Protein AF-F3YX56-F1 (afdb_monomer_lite)

pLDDT: mean 76.36, std 11.73, range [42.34, 88.56]

Secondary structure (DSSP, 8-state):
-PPPPTTGGGSHHHHHHTT---HHHHHHHHHHHHSHHHHHHHHHHHHHHHHSSPPPTTB-TTSSBP----

Structure (mmCIF, N/CA/C/O backbone):
data_AF-F3YX56-F1
#
_entry.id   AF-F3YX56-F1
#
loop_
_atom_site.group_PDB
_atom_site.id
_atom_site.type_symbol
_atom_site.label_atom_id
_atom_site.label_alt_id
_atom_site.label_comp_id
_atom_site.label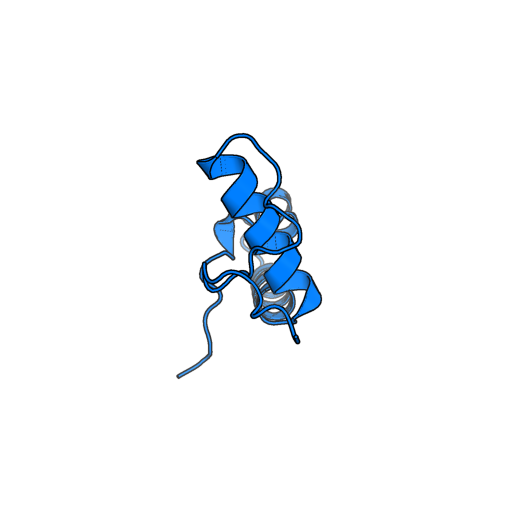_asym_id
_atom_site.label_entity_id
_atom_site.label_seq_id
_atom_site.pdbx_PDB_ins_code
_atom_site.Cartn_x
_atom_site.Cartn_y
_atom_site.Cartn_z
_atom_site.occupancy
_atom_site.B_iso_or_equiv
_atom_site.auth_seq_id
_atom_site.auth_comp_id
_atom_site.auth_asym_id
_atom_site.auth_atom_id
_atom_site.pdbx_PDB_model_num
ATOM 1 N N . MET A 1 1 ? -9.060 -15.004 -8.620 1.00 48.16 1 MET A N 1
ATOM 2 C CA . MET A 1 1 ? -8.844 -14.295 -7.341 1.00 48.16 1 MET A CA 1
ATOM 3 C C . MET A 1 1 ? -8.702 -12.822 -7.659 1.00 48.16 1 MET A C 1
ATOM 5 O O . MET A 1 1 ? -7.924 -12.496 -8.546 1.00 48.16 1 MET A O 1
ATOM 9 N N . ILE A 1 2 ? -9.503 -11.962 -7.030 1.00 57.44 2 ILE A N 1
ATOM 10 C CA . ILE A 1 2 ? -9.343 -10.510 -7.164 1.00 57.44 2 ILE A CA 1
ATOM 11 C C . ILE A 1 2 ? -8.056 -10.155 -6.406 1.00 57.44 2 ILE A C 1
ATOM 13 O O . ILE A 1 2 ? -7.911 -10.616 -5.275 1.00 57.44 2 ILE A O 1
ATOM 17 N N . PRO A 1 3 ? -7.095 -9.439 -7.011 1.00 67.94 3 PRO A N 1
ATOM 18 C CA . PRO A 1 3 ? -5.899 -9.030 -6.291 1.00 67.94 3 PRO A CA 1
ATOM 19 C C . PRO A 1 3 ? -6.312 -8.112 -5.137 1.00 67.94 3 PRO A C 1
ATOM 21 O O . PRO A 1 3 ? -7.017 -7.128 -5.349 1.00 67.94 3 PRO A O 1
ATOM 24 N N . GLU A 1 4 ? -5.896 -8.450 -3.919 1.00 78.12 4 GLU A N 1
ATOM 25 C CA . GLU A 1 4 ? -6.125 -7.632 -2.729 1.00 78.12 4 GLU A CA 1
ATOM 26 C C . GLU A 1 4 ? -4.841 -6.899 -2.346 1.00 78.12 4 GLU A C 1
ATOM 28 O O . GLU A 1 4 ? -3.738 -7.445 -2.414 1.00 78.12 4 GLU A O 1
ATOM 33 N N . CYS A 1 5 ? -4.982 -5.634 -1.955 1.00 81.88 5 CYS A N 1
ATOM 34 C CA . CYS A 1 5 ? -3.858 -4.811 -1.541 1.00 81.88 5 CYS A CA 1
ATOM 35 C C . CYS A 1 5 ? -3.612 -4.962 -0.028 1.00 81.88 5 CYS A C 1
ATOM 37 O O . CYS A 1 5 ? -4.471 -4.557 0.759 1.00 81.88 5 CYS A O 1
ATOM 39 N N . PRO A 1 6 ? -2.443 -5.461 0.416 1.00 84.69 6 PRO A N 1
ATOM 40 C CA . PRO A 1 6 ? -2.171 -5.695 1.836 1.00 84.69 6 PRO A CA 1
ATOM 41 C C . PRO A 1 6 ? -2.062 -4.395 2.646 1.00 84.69 6 PRO A C 1
ATOM 43 O O . PRO A 1 6 ? -2.301 -4.397 3.847 1.00 84.69 6 PRO A O 1
ATOM 46 N N . PHE A 1 7 ? -1.747 -3.271 1.994 1.00 84.19 7 PHE A N 1
ATOM 47 C CA . PHE A 1 7 ? -1.564 -1.963 2.636 1.00 84.19 7 PHE A CA 1
ATOM 48 C C . PHE A 1 7 ? -2.819 -1.084 2.590 1.00 84.19 7 PHE A C 1
ATOM 50 O O . PHE A 1 7 ? -2.737 0.119 2.842 1.00 84.19 7 PHE A O 1
ATOM 57 N N . LYS A 1 8 ? -3.982 -1.650 2.237 1.00 82.31 8 LYS A N 1
ATOM 58 C CA . LYS A 1 8 ? -5.242 -0.903 2.083 1.00 82.31 8 LYS A CA 1
ATOM 59 C C . LYS A 1 8 ? -5.554 -0.045 3.308 1.00 82.31 8 LYS A C 1
ATOM 61 O O . LYS A 1 8 ? -5.888 1.126 3.157 1.00 82.31 8 LYS A O 1
ATOM 66 N N . ASN A 1 9 ? -5.382 -0.609 4.503 1.00 81.00 9 ASN A N 1
ATOM 67 C CA . ASN A 1 9 ? -5.683 0.063 5.768 1.00 81.00 9 ASN A CA 1
ATOM 68 C C . ASN A 1 9 ? -4.722 1.221 6.093 1.00 81.00 9 ASN A C 1
ATOM 70 O O . ASN A 1 9 ? -5.054 2.111 6.876 1.00 81.00 9 ASN A O 1
ATOM 74 N N . ASP A 1 10 ? -3.552 1.237 5.457 1.00 82.81 10 ASP A N 1
ATOM 75 C CA . ASP A 1 10 ? -2.508 2.242 5.648 1.00 82.81 10 ASP A CA 1
ATOM 76 C C . ASP A 1 10 ? -2.530 3.343 4.590 1.00 82.81 10 ASP A C 1
ATOM 78 O O . ASP A 1 10 ? -1.838 4.356 4.728 1.00 82.81 10 ASP A O 1
ATOM 82 N N . CYS A 1 11 ? -3.329 3.180 3.533 1.00 81.50 11 CYS A N 1
ATOM 83 C CA . CYS A 1 11 ? -3.521 4.215 2.532 1.00 81.50 11 CYS A CA 1
ATOM 84 C C . CYS A 1 11 ? -4.055 5.498 3.180 1.00 81.50 11 CYS A C 1
ATOM 86 O O . CYS A 1 11 ? -5.036 5.474 3.925 1.00 81.50 11 CYS A O 1
ATOM 88 N N . ALA A 1 12 ? -3.485 6.650 2.811 1.00 73.31 12 ALA A N 1
ATOM 89 C CA . ALA A 1 12 ? -3.980 7.953 3.261 1.00 73.31 12 ALA A CA 1
ATOM 90 C C . ALA A 1 12 ? -5.478 8.134 2.951 1.00 73.31 12 ALA A C 1
ATOM 92 O O . ALA A 1 12 ? -6.229 8.624 3.789 1.00 73.31 12 ALA A O 1
ATOM 93 N N . PHE A 1 13 ? -5.926 7.656 1.785 1.00 69.81 13 PHE A N 1
ATOM 94 C CA . PHE A 1 13 ? -7.340 7.648 1.410 1.00 69.81 13 PHE A CA 1
ATOM 95 C C . PHE A 1 13 ? -8.200 6.760 2.321 1.00 69.81 13 PHE A C 1
ATOM 97 O O . PHE A 1 13 ? -9.287 7.176 2.701 1.00 69.81 13 PHE A O 1
ATOM 104 N N . TYR A 1 14 ? -7.728 5.581 2.738 1.00 70.44 14 TYR A N 1
ATOM 105 C CA . TYR A 1 14 ? -8.474 4.757 3.696 1.00 70.44 14 TYR A CA 1
ATOM 106 C C . TYR A 1 14 ? -8.520 5.397 5.082 1.00 70.44 14 TYR A C 1
ATOM 108 O O . TYR A 1 14 ? -9.545 5.359 5.745 1.00 70.44 14 TYR A O 1
ATOM 116 N N . ARG A 1 15 ? -7.452 6.055 5.532 1.00 68.06 15 ARG A N 1
ATOM 117 C CA . ARG A 1 15 ? -7.500 6.773 6.814 1.00 68.06 15 ARG A CA 1
ATOM 118 C C . ARG A 1 15 ? -8.485 7.942 6.809 1.00 68.06 15 ARG A C 1
ATOM 120 O O . ARG A 1 15 ? -9.111 8.199 7.828 1.00 68.06 15 ARG A O 1
ATOM 127 N N . LEU A 1 16 ? -8.616 8.640 5.682 1.00 70.62 16 LEU A N 1
ATOM 128 C CA . LEU A 1 16 ? -9.517 9.788 5.550 1.00 70.62 16 LEU A CA 1
ATOM 129 C C . LEU A 1 16 ? -10.975 9.379 5.295 1.00 70.62 16 LEU A C 1
ATOM 131 O O . LEU A 1 16 ? -11.882 10.067 5.749 1.00 70.62 16 LEU A O 1
ATOM 135 N N . PHE A 1 17 ? -11.201 8.268 4.588 1.00 66.62 17 PHE A N 1
ATOM 136 C CA . PHE A 1 17 ? -12.525 7.882 4.083 1.00 66.62 17 PHE A CA 1
ATOM 137 C C . PHE A 1 17 ? -12.955 6.456 4.462 1.00 66.62 17 PHE A C 1
ATOM 139 O O . PHE A 1 17 ? -14.045 6.034 4.109 1.00 66.62 17 PHE A O 1
ATOM 146 N N . GLY A 1 18 ? -12.138 5.686 5.177 1.00 60.44 18 GLY A N 1
ATOM 147 C CA . GLY A 1 18 ? -12.411 4.280 5.515 1.00 60.44 18 GLY A CA 1
ATOM 148 C C . GLY A 1 18 ? -13.486 4.091 6.584 1.00 60.44 18 GLY A C 1
ATOM 149 O O . GLY A 1 18 ? -14.032 3.000 6.706 1.00 60.44 18 GLY A O 1
ATOM 150 N N . ALA A 1 19 ? -13.819 5.153 7.323 1.00 65.81 19 ALA A N 1
ATOM 151 C CA . ALA A 1 19 ? -14.972 5.188 8.220 1.00 65.81 19 ALA A CA 1
ATOM 152 C C . ALA A 1 19 ? -16.293 5.497 7.486 1.00 65.81 19 ALA A C 1
ATOM 154 O O . ALA A 1 19 ? -17.360 5.309 8.065 1.00 65.81 19 ALA A O 1
ATOM 155 N N . GLU A 1 20 ? -16.244 5.963 6.229 1.00 67.12 20 GLU A N 1
ATOM 156 C CA . GLU A 1 20 ? -17.449 6.152 5.420 1.00 67.12 20 GLU A CA 1
ATOM 157 C C . GLU A 1 20 ? -17.920 4.787 4.889 1.00 67.12 20 GLU A C 1
ATOM 159 O O . GLU A 1 20 ? -17.207 4.142 4.116 1.00 67.12 20 GLU A O 1
ATOM 164 N N . PRO A 1 21 ? -19.144 4.345 5.222 1.00 61.22 21 PRO A N 1
ATOM 165 C CA . PRO A 1 21 ? -19.669 3.049 4.795 1.00 61.22 21 PRO A CA 1
ATOM 166 C C . PRO A 1 21 ? -20.085 3.021 3.313 1.00 61.22 21 PRO A C 1
ATOM 168 O O . PRO A 1 21 ? -20.716 2.065 2.869 1.00 61.22 21 PRO A O 1
ATOM 171 N N . ARG A 1 22 ? -19.781 4.065 2.530 1.00 75.38 22 ARG A N 1
ATOM 172 C CA . ARG A 1 22 ? -20.177 4.141 1.120 1.00 75.38 22 ARG A CA 1
ATOM 173 C C . ARG A 1 22 ? -19.333 3.184 0.285 1.00 75.38 22 ARG A C 1
ATOM 175 O O . ARG A 1 22 ? -18.128 3.382 0.126 1.00 75.38 22 ARG A O 1
ATOM 182 N N . ASP A 1 23 ? -19.992 2.224 -0.356 1.00 73.19 23 ASP A N 1
ATOM 183 C CA . ASP A 1 23 ? -19.354 1.236 -1.238 1.00 73.19 23 ASP A CA 1
ATOM 184 C C . ASP A 1 23 ? -18.483 1.870 -2.334 1.00 73.19 23 ASP A C 1
ATOM 186 O O . ASP A 1 23 ? -17.422 1.348 -2.673 1.00 73.19 23 ASP A O 1
ATOM 190 N N . VAL A 1 24 ? -18.884 3.040 -2.841 1.00 76.69 24 VAL A N 1
ATOM 191 C CA . VAL A 1 24 ? -18.132 3.800 -3.852 1.00 76.69 24 VAL A CA 1
ATOM 192 C C . VAL A 1 24 ? -16.751 4.218 -3.341 1.00 76.69 24 VAL A C 1
ATOM 194 O O . VAL A 1 24 ? -15.759 4.072 -4.052 1.00 76.69 24 VAL A O 1
ATOM 197 N N . LEU A 1 25 ? -16.655 4.701 -2.099 1.00 73.31 25 LEU A N 1
ATOM 198 C CA . LEU A 1 25 ? -15.373 5.102 -1.512 1.00 73.31 25 LEU A CA 1
ATOM 199 C C . LEU A 1 25 ? -14.482 3.885 -1.267 1.00 73.31 25 LEU A C 1
ATOM 201 O O . LEU A 1 25 ? -13.281 3.942 -1.531 1.00 73.31 25 LEU A O 1
ATOM 205 N N . ARG A 1 26 ? -15.074 2.755 -0.862 1.00 74.50 26 ARG A N 1
ATOM 206 C CA . ARG A 1 26 ? -14.347 1.490 -0.705 1.00 74.50 26 ARG A CA 1
ATOM 207 C C . ARG A 1 26 ? -13.737 1.018 -2.028 1.00 74.50 26 ARG A C 1
ATOM 209 O O . ARG A 1 26 ? -12.553 0.691 -2.051 1.00 74.50 26 ARG A O 1
ATOM 216 N N . MET A 1 27 ? -14.493 1.080 -3.128 1.00 80.94 27 MET A N 1
ATOM 217 C CA . MET A 1 27 ? -13.990 0.755 -4.472 1.00 80.94 27 MET A CA 1
ATOM 218 C C . MET A 1 27 ? -12.864 1.691 -4.926 1.00 80.94 27 MET A C 1
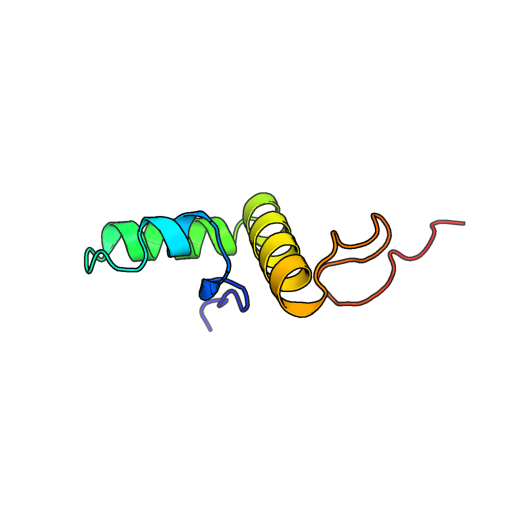ATOM 220 O O . MET A 1 27 ? -11.891 1.230 -5.524 1.00 80.94 27 MET A O 1
ATOM 224 N N . ILE A 1 28 ? -12.967 2.993 -4.640 1.00 82.00 28 ILE A N 1
ATOM 225 C CA . ILE A 1 28 ? -11.918 3.966 -4.982 1.00 82.00 28 ILE A CA 1
ATOM 226 C C . ILE A 1 28 ? -10.629 3.650 -4.222 1.00 82.00 28 ILE A C 1
ATOM 228 O O . ILE A 1 28 ? -9.558 3.633 -4.828 1.00 82.00 28 ILE A O 1
ATOM 232 N N . VAL A 1 29 ? -10.722 3.358 -2.921 1.00 78.12 29 VAL A N 1
ATOM 233 C CA . VAL A 1 29 ? -9.561 2.973 -2.107 1.00 78.12 29 VAL A CA 1
ATOM 234 C C . VAL A 1 29 ? -8.924 1.687 -2.636 1.00 78.12 29 VAL A C 1
ATOM 236 O O . VAL A 1 29 ? -7.704 1.641 -2.786 1.00 78.12 29 VAL A O 1
ATOM 239 N N . ASP A 1 30 ? -9.727 0.669 -2.951 1.00 81.56 30 ASP A N 1
ATOM 240 C CA . ASP A 1 30 ? -9.232 -0.598 -3.500 1.00 81.56 30 ASP A CA 1
ATOM 241 C C . ASP A 1 30 ? -8.510 -0.388 -4.832 1.00 81.56 30 ASP A C 1
ATOM 243 O O . ASP A 1 30 ? -7.364 -0.804 -5.003 1.00 81.56 30 ASP A O 1
ATOM 247 N N . THR A 1 31 ? -9.135 0.354 -5.745 1.00 85.31 31 THR A N 1
ATOM 248 C CA . THR A 1 31 ? -8.559 0.660 -7.061 1.00 85.31 31 THR A CA 1
ATOM 249 C C . THR A 1 31 ? -7.265 1.461 -6.931 1.00 85.31 31 THR A C 1
ATOM 251 O O . THR A 1 31 ? -6.278 1.183 -7.612 1.00 85.31 31 THR A O 1
ATOM 254 N N . TYR A 1 32 ? -7.240 2.440 -6.027 1.00 85.69 32 TYR A N 1
ATOM 255 C CA . TYR A 1 32 ? -6.057 3.244 -5.757 1.00 85.69 32 TYR A CA 1
ATOM 256 C C . TYR A 1 32 ? -4.913 2.396 -5.188 1.00 85.69 32 TYR A C 1
ATOM 258 O O . TYR A 1 32 ? -3.780 2.515 -5.650 1.00 85.69 32 TYR A O 1
ATOM 266 N N . CYS A 1 33 ? -5.198 1.514 -4.227 1.00 86.62 33 CYS A N 1
ATOM 267 C CA . CYS A 1 33 ? -4.187 0.652 -3.615 1.00 86.62 33 CYS A CA 1
ATOM 268 C C . CYS A 1 33 ? -3.618 -0.362 -4.616 1.00 86.62 33 CYS A C 1
ATOM 270 O O . CYS A 1 33 ? -2.440 -0.689 -4.541 1.00 86.62 33 CYS A O 1
ATOM 272 N N . LEU A 1 34 ? -4.414 -0.819 -5.586 1.00 86.44 34 LEU A N 1
ATOM 273 C CA . LEU A 1 34 ? -3.958 -1.719 -6.651 1.00 86.44 34 LEU A CA 1
ATOM 274 C C . LEU A 1 34 ? -3.157 -1.011 -7.755 1.00 86.44 34 LEU A C 1
ATOM 276 O O . LEU A 1 34 ? -2.371 -1.651 -8.454 1.00 86.44 34 LEU A O 1
ATOM 280 N N . ALA A 1 35 ? -3.316 0.303 -7.919 1.00 87.62 35 ALA A N 1
ATOM 281 C CA . ALA A 1 35 ? -2.533 1.066 -8.884 1.00 87.62 35 ALA A CA 1
ATOM 282 C C . ALA A 1 35 ? -1.061 1.171 -8.430 1.00 87.62 35 ALA A C 1
ATOM 284 O O . ALA A 1 35 ? -0.815 1.503 -7.272 1.00 87.62 35 ALA A O 1
ATOM 285 N N . PRO A 1 36 ? -0.052 1.019 -9.315 1.00 83.56 36 PRO A N 1
ATOM 286 C CA . PRO A 1 36 ? 1.362 0.981 -8.915 1.00 83.56 36 PRO A CA 1
ATOM 287 C C . PRO A 1 36 ? 1.820 2.171 -8.057 1.00 83.56 36 PRO A C 1
ATOM 289 O O . PRO A 1 36 ? 2.529 2.004 -7.065 1.00 83.56 36 PRO A O 1
ATOM 292 N N . LYS A 1 37 ? 1.380 3.388 -8.412 1.00 85.00 37 LYS A N 1
ATOM 293 C CA . LYS A 1 37 ? 1.694 4.605 -7.647 1.00 85.00 37 LYS A CA 1
ATOM 294 C C . LYS A 1 37 ? 1.019 4.613 -6.275 1.00 85.00 37 LYS A C 1
ATOM 296 O O . LYS A 1 37 ? 1.660 4.992 -5.297 1.00 85.00 37 LYS A O 1
ATOM 301 N N . GLY A 1 38 ? -0.251 4.215 -6.206 1.00 86.00 38 GLY A N 1
ATOM 302 C CA . GLY A 1 38 ? -0.999 4.178 -4.952 1.00 86.00 38 GLY A CA 1
ATOM 303 C C . GLY A 1 38 ? -0.489 3.076 -4.029 1.00 86.00 38 GLY A C 1
ATOM 304 O O . GLY A 1 38 ? -0.182 3.361 -2.876 1.00 86.00 38 GLY A O 1
ATOM 305 N N . TYR A 1 39 ? -0.237 1.878 -4.563 1.00 87.19 39 TYR A N 1
ATOM 306 C CA . TYR A 1 39 ? 0.410 0.767 -3.862 1.00 87.19 39 TYR A CA 1
ATOM 307 C C . TYR A 1 39 ? 1.705 1.203 -3.172 1.00 87.19 39 TYR A C 1
ATOM 309 O O . TYR A 1 39 ? 1.892 0.990 -1.974 1.00 87.19 39 TYR A O 1
ATOM 317 N N . GLN A 1 40 ? 2.590 1.884 -3.910 1.00 85.81 40 GLN A N 1
ATOM 318 C CA . GLN A 1 40 ? 3.858 2.360 -3.364 1.00 85.81 40 GLN A CA 1
ATOM 319 C C . GLN A 1 40 ? 3.655 3.410 -2.262 1.00 85.81 40 GLN A C 1
ATOM 321 O O . GLN A 1 40 ? 4.396 3.415 -1.281 1.00 85.81 40 GLN A O 1
ATOM 326 N N . GLN A 1 41 ? 2.667 4.297 -2.396 1.00 85.81 41 GLN A N 1
ATOM 327 C CA . GLN A 1 41 ? 2.359 5.291 -1.366 1.00 85.81 41 GLN A CA 1
ATOM 328 C C . GLN A 1 41 ? 1.775 4.645 -0.104 1.00 85.81 41 GLN A C 1
ATOM 330 O O . GLN A 1 41 ? 2.254 4.941 0.990 1.00 85.81 41 GLN A O 1
ATOM 335 N N . CYS A 1 42 ? 0.813 3.729 -0.241 1.00 88.12 42 CYS A N 1
ATOM 336 C CA . CYS A 1 42 ? 0.234 3.004 0.891 1.00 88.12 42 CYS A CA 1
ATOM 337 C C . CYS A 1 42 ? 1.290 2.164 1.617 1.00 88.12 42 CYS A C 1
ATOM 339 O O . CYS A 1 42 ? 1.381 2.217 2.840 1.00 88.12 42 CYS A O 1
ATOM 341 N N . TRP A 1 43 ? 2.174 1.491 0.874 1.00 88.06 43 TRP A N 1
ATOM 342 C CA . TRP A 1 43 ? 3.311 0.781 1.457 1.00 88.06 43 TRP A CA 1
ATOM 343 C C . TRP A 1 43 ? 4.251 1.708 2.240 1.00 88.06 43 TRP A C 1
ATOM 345 O O . TRP A 1 43 ? 4.634 1.389 3.362 1.00 88.06 43 TRP A O 1
ATOM 355 N N . ARG A 1 44 ? 4.618 2.876 1.690 1.00 87.62 44 ARG A N 1
ATOM 356 C CA . ARG A 1 44 ? 5.488 3.838 2.398 1.00 87.62 44 ARG A CA 1
ATOM 357 C C . ARG A 1 44 ? 4.864 4.315 3.707 1.00 87.62 44 ARG A C 1
ATOM 359 O O . ARG A 1 44 ? 5.587 4.530 4.679 1.00 87.62 44 ARG A O 1
ATOM 366 N N . LEU A 1 45 ? 3.545 4.500 3.725 1.00 86.31 45 LEU A N 1
ATOM 367 C CA . LEU A 1 45 ? 2.808 4.874 4.928 1.00 86.31 45 LEU A CA 1
ATOM 368 C C . LEU A 1 45 ? 2.800 3.737 5.950 1.00 86.31 45 LEU A C 1
ATOM 370 O O . LEU A 1 45 ? 3.108 3.997 7.111 1.00 86.31 45 LEU A O 1
ATOM 374 N N . ALA A 1 46 ? 2.531 2.502 5.521 1.00 88.56 46 ALA A N 1
ATOM 375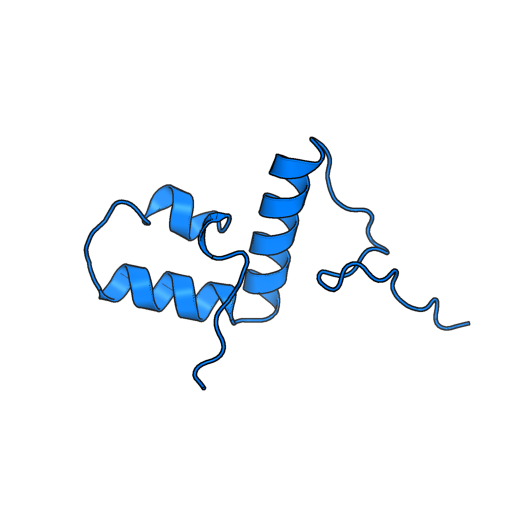 C CA . ALA A 1 46 ? 2.616 1.314 6.372 1.00 88.56 46 ALA A CA 1
ATOM 376 C C . ALA A 1 46 ? 4.023 1.166 6.980 1.00 88.56 46 ALA A C 1
ATOM 378 O O . ALA A 1 46 ? 4.178 1.052 8.193 1.00 88.56 46 ALA A O 1
ATOM 379 N N . TYR A 1 47 ? 5.067 1.289 6.153 1.00 87.31 47 TYR A N 1
ATOM 380 C CA . TYR A 1 47 ? 6.460 1.229 6.595 1.00 87.31 47 TYR A CA 1
ATOM 381 C C . TYR A 1 47 ? 6.780 2.307 7.635 1.00 87.31 47 TYR A C 1
ATOM 383 O O . TYR A 1 47 ? 7.428 2.028 8.641 1.00 87.31 47 TYR A O 1
ATOM 391 N N . ARG A 1 48 ? 6.320 3.547 7.419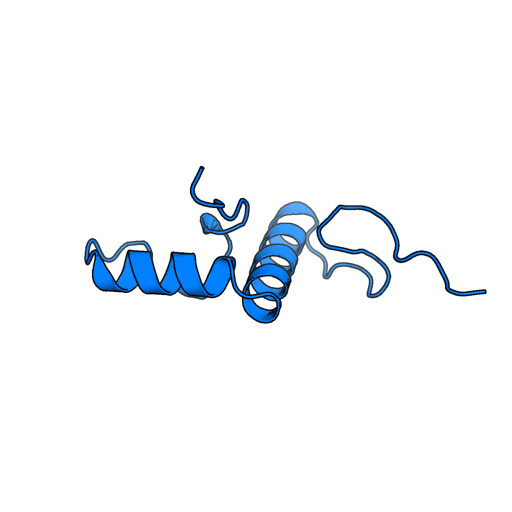 1.00 87.81 48 ARG A N 1
ATOM 392 C CA . ARG A 1 48 ? 6.544 4.639 8.373 1.00 87.81 48 ARG A CA 1
ATOM 393 C C . ARG A 1 48 ? 5.848 4.388 9.707 1.00 87.81 48 ARG A C 1
ATOM 395 O O . ARG A 1 48 ? 6.420 4.735 10.734 1.00 87.81 48 ARG A O 1
ATOM 402 N N . GLN A 1 49 ? 4.646 3.818 9.699 1.00 85.62 49 GLN A N 1
ATOM 403 C CA . GLN A 1 49 ? 3.946 3.459 10.933 1.00 85.62 49 GLN A CA 1
ATOM 404 C C . GLN A 1 49 ? 4.690 2.370 11.712 1.00 85.62 49 GLN A C 1
ATOM 406 O O . GLN A 1 49 ? 4.818 2.488 12.925 1.00 85.62 49 GLN A O 1
ATOM 411 N N . ASP A 1 50 ? 5.218 1.361 11.018 1.00 86.88 50 ASP A N 1
ATOM 412 C CA . ASP A 1 50 ? 5.928 0.238 11.641 1.00 86.88 50 ASP A CA 1
ATOM 413 C C . ASP A 1 50 ? 7.339 0.616 12.130 1.00 86.88 50 ASP A C 1
ATOM 415 O O . ASP A 1 50 ? 7.760 0.231 13.218 1.00 86.88 50 ASP A O 1
ATOM 419 N N . LYS A 1 51 ? 8.090 1.388 11.334 1.00 86.25 51 LYS A N 1
ATOM 420 C CA . LYS A 1 51 ? 9.512 1.687 11.593 1.00 86.25 51 LYS A CA 1
ATOM 421 C C . LYS A 1 51 ? 9.780 3.083 12.148 1.00 86.25 51 LYS A C 1
ATOM 423 O O . LYS A 1 51 ? 10.927 3.394 12.454 1.00 86.25 51 LYS A O 1
ATOM 428 N N . GLY A 1 52 ? 8.774 3.955 12.214 1.00 88.00 52 GLY A N 1
ATOM 429 C CA . GLY A 1 52 ? 8.940 5.356 12.625 1.00 88.00 52 GLY A CA 1
ATOM 430 C C . GLY A 1 52 ? 9.774 6.210 11.656 1.00 88.00 52 GLY A C 1
ATOM 431 O O . GLY A 1 52 ? 10.104 7.351 11.970 1.00 88.00 52 GLY A O 1
ATOM 432 N N . ALA A 1 53 ? 10.118 5.686 10.475 1.00 87.50 53 ALA A N 1
ATOM 433 C CA . ALA A 1 53 ? 11.002 6.328 9.505 1.00 87.50 53 ALA A CA 1
ATOM 434 C C . ALA A 1 53 ? 10.519 6.105 8.067 1.00 87.50 53 ALA A C 1
ATOM 436 O O . ALA A 1 53 ? 9.731 5.208 7.784 1.00 87.50 53 ALA A O 1
ATOM 437 N N . SER A 1 54 ? 10.989 6.929 7.131 1.00 85.50 54 SER A N 1
ATO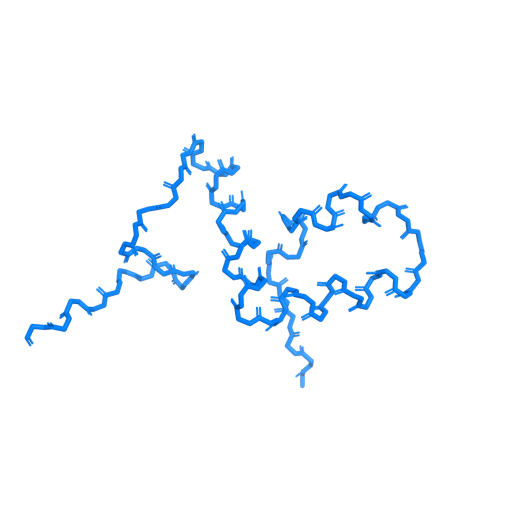M 438 C CA . SER A 1 54 ? 10.731 6.695 5.705 1.00 85.50 54 SER A CA 1
ATOM 439 C C . SER A 1 54 ? 11.537 5.484 5.210 1.00 85.50 54 SER A C 1
ATOM 441 O O . SER A 1 54 ? 12.688 5.327 5.627 1.00 85.50 54 SER A O 1
ATOM 443 N N . PRO A 1 55 ? 10.989 4.646 4.309 1.00 85.81 55 PRO A N 1
ATOM 444 C CA . PRO A 1 55 ? 11.756 3.548 3.743 1.00 85.81 55 PRO A CA 1
ATOM 445 C C . PRO A 1 55 ? 12.928 4.075 2.906 1.00 85.81 55 PRO A C 1
ATOM 447 O O . PRO A 1 55 ? 12.790 5.111 2.243 1.00 85.81 55 PRO A O 1
ATOM 450 N N . PRO A 1 56 ? 14.069 3.366 2.900 1.00 84.75 56 PRO A N 1
ATOM 451 C CA . PRO A 1 56 ? 15.179 3.711 2.030 1.00 84.75 56 PRO A CA 1
ATOM 452 C C . PRO A 1 56 ? 14.759 3.662 0.551 1.00 84.75 56 PRO A C 1
ATOM 454 O O . PRO A 1 56 ? 13.933 2.827 0.178 1.00 84.75 56 PRO A O 1
ATOM 457 N N . PRO A 1 57 ? 15.353 4.492 -0.326 1.00 80.50 57 PRO A N 1
ATOM 458 C CA . PRO A 1 57 ? 14.985 4.544 -1.745 1.00 80.50 57 PRO A CA 1
ATOM 459 C C . PRO A 1 57 ? 15.267 3.229 -2.481 1.00 80.50 57 PRO A C 1
ATOM 461 O O . PRO A 1 57 ? 14.631 2.934 -3.488 1.00 80.50 57 PRO A O 1
ATOM 464 N N . TYR A 1 58 ? 16.202 2.435 -1.960 1.00 79.19 58 TYR A N 1
ATOM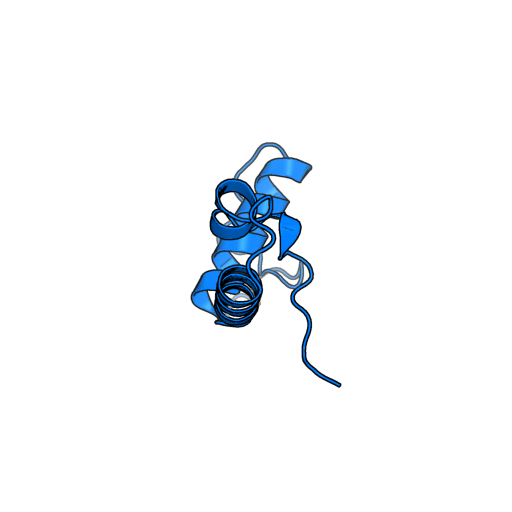 465 C CA . TYR A 1 58 ? 16.557 1.124 -2.481 1.00 79.19 58 TYR A CA 1
ATOM 466 C C . TYR A 1 58 ? 15.668 -0.004 -1.946 1.00 79.19 58 TYR A C 1
ATOM 468 O O . TYR A 1 58 ? 15.849 -1.131 -2.379 1.00 79.19 58 TYR A O 1
ATOM 476 N N . LEU A 1 59 ? 14.734 0.241 -1.025 1.00 79.94 59 LEU A N 1
ATOM 477 C CA . LEU A 1 59 ? 13.839 -0.797 -0.515 1.00 79.94 59 LEU A CA 1
ATOM 478 C C . LEU A 1 59 ? 12.547 -0.818 -1.339 1.00 79.94 59 LEU A C 1
ATOM 480 O O . LEU A 1 59 ? 11.838 0.187 -1.423 1.00 79.94 59 LEU A O 1
ATOM 484 N N . ALA A 1 60 ? 12.237 -1.959 -1.951 1.00 78.19 60 ALA A N 1
ATOM 485 C CA . ALA A 1 60 ? 10.986 -2.145 -2.671 1.00 78.19 60 ALA A CA 1
ATOM 486 C C . ALA A 1 60 ? 9.855 -2.586 -1.719 1.00 78.19 60 ALA A C 1
ATOM 488 O O . ALA A 1 60 ? 10.122 -3.170 -0.666 1.00 78.19 60 ALA A O 1
ATOM 489 N N . PRO A 1 61 ? 8.580 -2.398 -2.109 1.00 73.69 61 PRO A N 1
ATOM 490 C CA . PRO A 1 61 ? 7.433 -2.913 -1.360 1.00 73.69 61 PRO A CA 1
ATOM 491 C C . PRO A 1 61 ? 7.438 -4.422 -1.095 1.00 73.69 61 PRO A C 1
ATOM 493 O O . PRO A 1 61 ? 6.813 -4.879 -0.146 1.00 73.69 61 PRO A O 1
ATOM 496 N N . SER A 1 62 ? 8.152 -5.194 -1.917 1.00 72.56 62 SER A N 1
ATOM 497 C CA . SER A 1 62 ? 8.384 -6.628 -1.720 1.00 72.56 62 SER A CA 1
ATOM 498 C C . SER A 1 62 ? 9.351 -6.942 -0.570 1.00 72.56 62 SER A C 1
ATOM 500 O O . SER A 1 62 ? 9.622 -8.107 -0.311 1.00 72.56 62 SER A O 1
ATOM 502 N N . GLY A 1 63 ? 9.911 -5.928 0.099 1.00 63.66 63 GLY A N 1
ATOM 503 C CA . GLY A 1 63 ? 10.914 -6.088 1.154 1.00 63.66 63 GLY A CA 1
ATOM 504 C C . GLY A 1 63 ? 12.317 -6.404 0.632 1.00 63.66 63 GLY A C 1
ATOM 505 O O . GLY A 1 63 ? 13.268 -6.426 1.410 1.00 63.66 63 GLY A O 1
ATOM 506 N N . HIS A 1 64 ? 12.474 -6.601 -0.678 1.00 58.09 64 HIS A N 1
ATOM 507 C CA . HIS A 1 64 ? 13.775 -6.808 -1.292 1.00 58.09 64 HIS A CA 1
ATOM 508 C C . HIS A 1 64 ? 14.424 -5.468 -1.645 1.00 58.09 64 HIS A C 1
ATOM 510 O O . HIS A 1 64 ? 13.743 -4.564 -2.146 1.00 58.09 64 HIS A O 1
ATOM 516 N N . PRO A 1 65 ? 15.738 -5.315 -1.412 1.00 57.09 65 PRO A N 1
ATOM 517 C CA . PRO A 1 65 ? 16.461 -4.207 -1.999 1.00 57.09 65 PRO A CA 1
ATOM 518 C C . PRO A 1 65 ? 16.351 -4.307 -3.526 1.00 57.09 65 PRO A C 1
ATOM 520 O O . PRO A 1 65 ? 16.435 -5.405 -4.082 1.00 57.09 65 PRO A O 1
ATOM 523 N N . PHE A 1 66 ? 16.152 -3.179 -4.212 1.00 56.97 66 PHE A N 1
ATOM 524 C CA . PHE A 1 66 ? 16.290 -3.119 -5.662 1.00 56.97 66 PHE A CA 1
ATOM 525 C C . PHE A 1 66 ? 17.647 -3.725 -6.009 1.00 56.97 66 PHE A C 1
ATOM 527 O O . PHE A 1 66 ? 18.671 -3.294 -5.472 1.00 56.97 66 PHE A O 1
ATOM 534 N N . GLN A 1 67 ? 17.646 -4.755 -6.859 1.00 52.88 67 GLN A N 1
ATOM 535 C CA . GLN A 1 67 ? 18.887 -5.276 -7.408 1.00 52.88 67 GLN A CA 1
ATOM 536 C C . GLN A 1 67 ? 19.584 -4.096 -8.074 1.00 52.88 67 GLN A C 1
ATOM 538 O O . GLN A 1 67 ? 19.068 -3.520 -9.031 1.00 52.88 67 GLN A O 1
ATOM 543 N N . SER A 1 68 ? 20.708 -3.684 -7.489 1.00 47.81 68 SER A N 1
ATOM 544 C CA . SER A 1 68 ? 21.598 -2.706 -8.092 1.00 47.81 68 SER A CA 1
ATOM 545 C C . SER A 1 68 ? 21.935 -3.246 -9.475 1.00 47.81 68 SER A C 1
ATOM 547 O O . SER A 1 68 ? 22.590 -4.284 -9.576 1.00 47.81 68 SER A O 1
ATOM 549 N N . LEU A 1 69 ? 21.402 -2.609 -10.519 1.00 53.72 69 LEU A N 1
ATOM 550 C CA . LEU A 1 69 ? 21.767 -2.892 -11.900 1.00 53.72 69 LEU A CA 1
ATOM 551 C C . LEU A 1 69 ? 23.232 -2.469 -12.033 1.00 53.72 69 LEU A C 1
ATOM 553 O O . LEU A 1 69 ? 23.524 -1.290 -12.226 1.00 53.72 69 LEU A O 1
ATOM 557 N N . ARG A 1 70 ? 24.135 -3.418 -11.798 1.00 42.34 70 ARG A N 1
ATOM 558 C CA . ARG A 1 70 ? 25.573 -3.271 -11.981 1.00 42.34 70 ARG A CA 1
ATOM 559 C C . ARG A 1 70 ? 25.988 -4.003 -13.241 1.00 42.34 70 ARG A C 1
ATOM 561 O O . ARG A 1 70 ? 25.435 -5.101 -13.470 1.00 42.34 70 ARG A O 1
#

Organism: NCBI:txid690850

Radius of gyration: 13.47 Å; chains: 1; bounding box: 46×24×25 Å

Sequence (70 aa):
MIPECPFKNDCAFYRLFGAEPRDVLRMIVDTYCLAPKGYQQCWRLAYRQDKGASPPPYLAPSGHPFQSLR

Foldseek 3Di:
DPDFQPLLCQQPLCVVCVPPPDPVSVVVSRVQCPDPVSVQRSLQSVCCVVPVDGDDPQQDSVRDGPPPPD